Protein AF-A0A9C8WDX2-F1 (afdb_monomer_lite)

Structure (mmCIF, N/CA/C/O backbone):
data_AF-A0A9C8WDX2-F1
#
_entry.id   AF-A0A9C8WDX2-F1
#
loop_
_atom_site.group_PDB
_atom_site.id
_atom_site.type_symbol
_atom_site.label_atom_id
_atom_site.label_alt_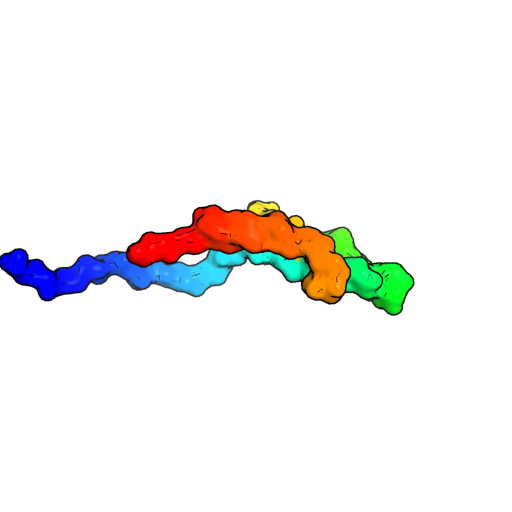id
_atom_site.label_comp_id
_atom_site.label_asym_id
_atom_site.label_entity_id
_atom_site.label_seq_id
_atom_site.pdbx_PDB_ins_code
_atom_site.Cartn_x
_atom_site.Cartn_y
_atom_site.Cartn_z
_atom_site.occupancy
_atom_site.B_iso_or_equiv
_atom_site.auth_seq_id
_atom_site.auth_comp_id
_atom_site.auth_asym_id
_atom_site.auth_atom_id
_atom_site.pdbx_PDB_model_num
ATOM 1 N N . MET A 1 1 ? -12.139 12.219 44.457 1.00 40.31 1 MET A N 1
ATOM 2 C CA . MET A 1 1 ? -11.078 11.614 45.297 1.00 40.31 1 MET A CA 1
ATOM 3 C C . MET A 1 1 ? -11.719 10.408 45.968 1.00 40.31 1 MET A C 1
ATOM 5 O O . MET A 1 1 ? -12.605 10.613 46.772 1.00 40.31 1 MET A O 1
ATOM 9 N N . CYS A 1 2 ? -11.503 9.161 45.560 1.00 27.81 2 CYS A N 1
ATOM 10 C CA . CYS A 1 2 ? -10.236 8.501 45.275 1.00 27.81 2 CYS A CA 1
ATOM 11 C C . CYS A 1 2 ? -10.116 8.027 43.819 1.00 27.81 2 CYS A C 1
ATOM 13 O O . CYS A 1 2 ? -11.031 7.435 43.254 1.00 27.81 2 CYS A O 1
ATOM 15 N N . THR A 1 3 ? -8.958 8.336 43.254 1.00 41.62 3 THR A N 1
ATOM 16 C CA . THR A 1 3 ? -8.433 7.932 41.957 1.00 41.62 3 THR A CA 1
ATOM 17 C C . THR A 1 3 ? -7.809 6.556 42.137 1.00 41.62 3 THR A C 1
ATOM 19 O O . THR A 1 3 ? -6.701 6.471 42.653 1.00 41.62 3 THR A O 1
ATOM 22 N N . VAL A 1 4 ? -8.493 5.477 41.763 1.00 46.44 4 VAL A N 1
ATOM 23 C CA . VAL A 1 4 ? -7.833 4.170 41.643 1.00 46.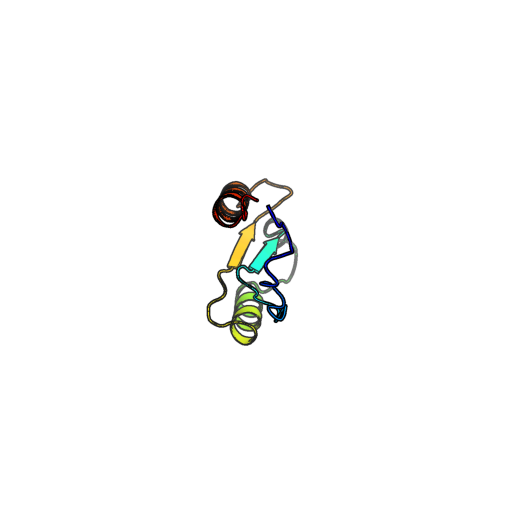44 4 VAL A CA 1
ATOM 24 C C . VAL A 1 4 ? -8.364 3.499 40.390 1.00 46.44 4 VAL A C 1
ATOM 26 O O . VAL A 1 4 ? -9.516 3.087 40.339 1.00 46.44 4 VAL A O 1
ATOM 29 N N . CYS A 1 5 ? -7.506 3.539 39.371 1.00 38.94 5 CYS A N 1
ATOM 30 C CA . CYS A 1 5 ? -7.547 2.873 38.078 1.00 38.94 5 CY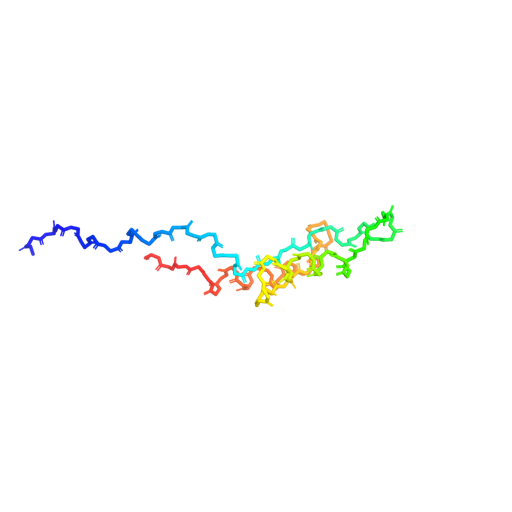S A CA 1
ATOM 31 C C . CYS A 1 5 ? -8.828 2.099 37.763 1.00 38.94 5 CYS A C 1
ATOM 33 O O . CYS A 1 5 ? -9.041 0.992 38.257 1.00 38.94 5 CYS A O 1
ATOM 35 N N . GLY A 1 6 ? -9.612 2.645 36.831 1.00 40.31 6 GLY A N 1
ATOM 36 C CA . GLY A 1 6 ? -10.489 1.838 36.000 1.00 40.31 6 GLY A CA 1
ATOM 37 C C . GLY A 1 6 ? -9.639 0.811 35.261 1.00 40.31 6 GLY A C 1
ATOM 38 O O . GLY A 1 6 ? -9.075 1.101 34.211 1.00 40.31 6 GLY A O 1
ATOM 39 N N . CYS A 1 7 ? -9.516 -0.374 35.852 1.00 40.31 7 CYS A N 1
ATOM 40 C CA . CYS A 1 7 ? -9.100 -1.590 35.180 1.00 40.31 7 CYS A CA 1
ATOM 41 C C . CYS A 1 7 ? -10.102 -1.860 34.051 1.00 40.31 7 CYS A C 1
ATOM 43 O O . CYS A 1 7 ? -11.130 -2.492 34.272 1.00 40.31 7 CYS A O 1
ATOM 45 N N . HIS A 1 8 ? -9.847 -1.303 32.873 1.00 43.84 8 HIS A N 1
ATOM 46 C CA . HIS A 1 8 ? -10.502 -1.629 31.609 1.00 43.84 8 HIS A CA 1
ATOM 47 C C . HIS A 1 8 ? -9.501 -1.314 30.503 1.00 43.84 8 HIS A C 1
ATOM 49 O O . HIS A 1 8 ? -9.557 -0.244 29.914 1.00 43.84 8 HIS A O 1
ATOM 55 N N . ASP A 1 9 ? -8.530 -2.203 30.299 1.00 46.56 9 ASP A N 1
ATOM 56 C CA . ASP A 1 9 ? -8.231 -2.706 28.951 1.00 46.56 9 ASP A CA 1
ATOM 57 C C . ASP A 1 9 ? -7.226 -3.870 29.029 1.00 46.56 9 ASP A C 1
ATOM 59 O O . ASP A 1 9 ? -6.143 -3.842 28.454 1.00 46.56 9 ASP A O 1
ATOM 63 N N . GLU A 1 10 ? -7.587 -4.948 29.732 1.00 48.03 10 GLU A N 1
ATOM 64 C CA . GLU A 1 10 ? -7.033 -6.278 29.419 1.00 48.03 10 GLU A CA 1
ATOM 65 C C . GLU A 1 10 ? -7.804 -6.896 28.238 1.00 48.03 10 GLU A C 1
ATOM 67 O O . GLU A 1 10 ? -8.131 -8.083 28.219 1.00 48.03 10 GLU A O 1
ATOM 72 N N . GLN A 1 11 ? -8.118 -6.095 27.214 1.00 49.19 11 GLN A N 1
ATOM 73 C CA . GLN A 1 11 ? -8.508 -6.649 25.929 1.00 49.19 11 GLN A CA 1
ATOM 74 C C . GLN A 1 11 ? -7.247 -7.187 25.276 1.00 49.19 11 GLN A C 1
ATOM 76 O O . GLN A 1 11 ? -6.502 -6.476 24.603 1.00 49.19 11 GLN A O 1
ATOM 81 N N . SER A 1 12 ? -6.990 -8.462 25.575 1.00 42.53 12 SER A N 1
ATOM 82 C CA . SER A 1 12 ? -6.556 -9.468 24.614 1.00 42.53 12 SER A CA 1
ATOM 83 C C . SER A 1 12 ? -6.250 -8.827 23.260 1.00 42.53 12 SER A C 1
ATOM 85 O O . SER A 1 12 ? -7.147 -8.628 22.440 1.00 42.53 12 SER A O 1
ATOM 87 N N . ARG A 1 13 ? -4.983 -8.441 23.054 1.00 47.16 13 ARG A N 1
ATOM 88 C CA . ARG A 1 13 ? -4.439 -8.048 21.749 1.00 47.16 13 ARG A CA 1
ATOM 89 C C . ARG A 1 13 ? -4.387 -9.303 20.879 1.00 47.16 13 ARG A C 1
ATOM 91 O O . ARG A 1 13 ? -3.326 -9.778 20.484 1.00 47.16 13 ARG A O 1
ATOM 98 N N . LEU A 1 14 ? -5.559 -9.867 20.612 1.00 48.81 14 LEU A N 1
ATOM 99 C CA . LEU A 1 14 ? -5.790 -10.598 19.390 1.00 48.81 14 LEU A CA 1
ATOM 100 C C . LEU A 1 14 ? -5.447 -9.610 18.285 1.00 48.81 14 LEU A C 1
ATOM 102 O O . LEU A 1 14 ? -5.761 -8.424 18.365 1.00 48.81 14 LEU A O 1
ATOM 106 N N . ILE A 1 15 ? -4.665 -10.084 17.336 1.00 51.81 15 ILE A N 1
ATOM 107 C CA . ILE A 1 15 ? -4.101 -9.301 16.253 1.00 51.81 15 ILE A CA 1
ATOM 108 C C . ILE A 1 15 ? -5.282 -8.805 15.395 1.00 51.81 15 ILE A C 1
ATOM 110 O O . ILE A 1 15 ? -5.666 -9.461 14.434 1.00 51.81 15 ILE A O 1
ATOM 114 N N . SER A 1 16 ? -5.915 -7.691 15.774 1.00 58.72 16 SER A N 1
ATOM 115 C CA . SER A 1 16 ? -6.962 -7.042 14.986 1.00 58.72 16 SER A CA 1
ATOM 116 C C . SER A 1 16 ? -6.272 -6.332 13.834 1.00 58.72 16 SER A C 1
ATOM 118 O O . SER A 1 16 ? -5.805 -5.202 13.968 1.00 58.72 16 SER A O 1
ATOM 120 N N . ILE A 1 17 ? -6.112 -7.034 12.714 1.00 65.44 17 ILE A N 1
ATOM 121 C CA . ILE A 1 17 ? -5.567 -6.433 11.499 1.00 65.44 17 ILE A CA 1
ATOM 122 C C . ILE A 1 17 ? -6.698 -5.644 10.842 1.00 65.44 17 ILE A C 1
ATOM 124 O O . ILE A 1 17 ? -7.486 -6.195 10.081 1.00 65.44 17 ILE A O 1
ATOM 128 N N . GLU A 1 18 ? -6.802 -4.363 11.188 1.00 72.31 18 GLU A N 1
ATOM 129 C CA . GLU A 1 18 ? -7.855 -3.465 10.692 1.00 72.31 18 GLU A CA 1
ATOM 130 C C . GLU A 1 18 ? -7.543 -2.912 9.290 1.00 72.31 18 GLU A C 1
ATOM 132 O O . GLU A 1 18 ? -8.455 -2.567 8.541 1.00 72.31 18 GLU A O 1
ATOM 137 N N . GLN A 1 19 ? -6.261 -2.845 8.910 1.00 77.44 19 GLN A N 1
ATOM 138 C CA . GLN A 1 19 ? -5.829 -2.374 7.593 1.00 77.44 19 GLN A CA 1
ATOM 139 C C . GLN A 1 19 ? -4.513 -3.031 7.153 1.00 77.44 19 GLN A C 1
ATOM 141 O O . GLN A 1 19 ? -3.556 -3.097 7.924 1.00 77.44 19 GLN A O 1
ATOM 146 N N . ASP A 1 20 ? -4.471 -3.480 5.898 1.00 83.94 20 ASP A N 1
ATOM 147 C CA . ASP A 1 20 ? -3.271 -3.966 5.211 1.00 83.94 20 ASP A CA 1
ATOM 148 C C . ASP A 1 20 ? -2.669 -2.856 4.342 1.00 83.94 20 ASP A C 1
ATOM 150 O O . ASP A 1 20 ? -3.392 -2.045 3.756 1.00 83.94 20 ASP A O 1
ATOM 154 N N . ILE A 1 21 ? -1.343 -2.812 4.246 1.00 84.94 21 ILE A N 1
ATOM 155 C CA . ILE A 1 21 ? -0.620 -1.798 3.478 1.00 84.94 21 ILE A CA 1
ATOM 156 C C . ILE A 1 21 ? 0.365 -2.490 2.547 1.00 84.94 21 ILE A C 1
ATOM 158 O O . ILE A 1 21 ? 1.404 -2.994 2.976 1.00 84.94 21 ILE A O 1
ATOM 162 N N . LEU A 1 22 ? 0.091 -2.404 1.249 1.00 85.56 22 LEU A N 1
ATOM 163 C CA . LEU A 1 22 ? 1.028 -2.809 0.214 1.00 85.56 22 LEU A CA 1
ATOM 164 C C . LEU A 1 22 ? 1.868 -1.600 -0.210 1.00 85.56 22 LEU A C 1
ATOM 166 O O . LEU A 1 22 ? 1.413 -0.735 -0.959 1.00 85.56 22 LEU A O 1
ATOM 170 N N . ASN A 1 23 ? 3.100 -1.531 0.296 1.00 83.81 23 ASN A N 1
ATOM 171 C CA . ASN A 1 23 ? 4.055 -0.472 -0.031 1.00 83.81 23 ASN A CA 1
ATOM 172 C C . ASN A 1 23 ? 4.962 -0.868 -1.212 1.00 83.81 23 ASN A C 1
ATOM 174 O O . ASN A 1 23 ? 5.217 -2.047 -1.444 1.00 83.81 23 ASN A O 1
ATOM 178 N N . LYS A 1 24 ? 5.536 0.136 -1.883 1.00 82.00 24 LYS A N 1
ATOM 179 C CA . LYS A 1 24 ? 6.451 0.020 -3.032 1.00 82.00 24 LYS A CA 1
ATOM 180 C C . LYS A 1 24 ? 5.804 -0.525 -4.304 1.00 82.00 24 LYS A C 1
ATOM 182 O O . LYS A 1 24 ? 6.432 -1.251 -5.074 1.00 82.00 24 LYS A O 1
ATOM 187 N N . ILE A 1 25 ? 4.564 -0.119 -4.568 1.00 82.62 25 ILE A N 1
ATOM 188 C CA . ILE A 1 25 ? 3.877 -0.447 -5.828 1.00 82.62 25 ILE A CA 1
ATOM 189 C C . ILE A 1 25 ? 4.611 0.071 -7.078 1.00 82.62 25 ILE A C 1
ATOM 191 O O . ILE A 1 25 ? 4.380 -0.393 -8.188 1.00 82.62 25 ILE A O 1
ATOM 195 N N . ASP A 1 26 ? 5.538 1.013 -6.912 1.00 79.19 26 ASP A N 1
ATOM 196 C CA . ASP A 1 26 ? 6.418 1.499 -7.973 1.00 79.19 26 ASP A CA 1
ATOM 197 C C . ASP A 1 26 ? 7.371 0.433 -8.530 1.00 79.19 26 ASP A C 1
ATOM 199 O O . ASP A 1 26 ? 7.858 0.596 -9.650 1.00 79.19 26 ASP A O 1
ATOM 203 N N . LEU A 1 27 ? 7.608 -0.651 -7.786 1.00 80.69 27 LEU A N 1
ATOM 204 C CA . LEU A 1 27 ? 8.444 -1.762 -8.224 1.00 80.69 27 LEU A CA 1
ATOM 205 C C . LEU A 1 27 ? 7.680 -2.828 -9.006 1.00 80.69 27 LEU A C 1
ATOM 207 O O . LEU A 1 27 ? 8.333 -3.635 -9.652 1.00 80.69 27 LEU A O 1
ATOM 211 N N . LEU A 1 28 ? 6.343 -2.818 -9.021 1.00 79.44 28 LEU A N 1
ATOM 212 C CA . LEU A 1 28 ? 5.535 -3.795 -9.765 1.00 79.44 28 LEU A CA 1
ATOM 213 C C . LEU A 1 28 ? 5.942 -3.985 -11.242 1.00 79.44 28 LEU A C 1
ATOM 215 O O . LEU A 1 28 ? 5.945 -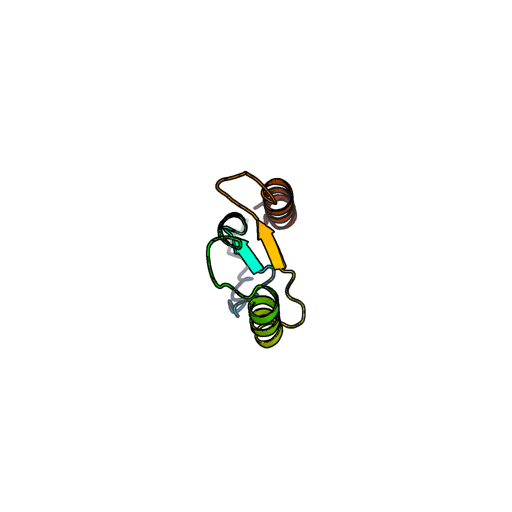5.125 -11.689 1.00 79.44 28 LEU A O 1
ATOM 219 N N . PRO A 1 29 ? 6.339 -2.950 -12.015 1.00 79.75 29 PRO A N 1
ATOM 220 C CA . PRO A 1 29 ? 6.831 -3.169 -13.380 1.00 79.75 29 PRO A CA 1
ATOM 221 C C . PRO A 1 29 ? 8.261 -3.740 -13.457 1.00 79.75 29 PRO A C 1
ATOM 223 O O . PRO A 1 29 ? 8.710 -4.101 -14.541 1.00 79.75 29 PRO A O 1
ATOM 226 N N . TYR A 1 30 ? 8.988 -3.799 -12.339 1.00 83.94 30 TYR A N 1
ATOM 227 C CA . TYR A 1 30 ? 10.383 -4.246 -12.252 1.00 83.94 30 TYR A CA 1
ATOM 228 C C . TYR A 1 30 ? 10.566 -5.545 -11.454 1.00 83.94 30 TYR A C 1
ATOM 230 O O . TYR A 1 30 ? 11.663 -6.105 -11.460 1.00 83.94 30 TYR A O 1
ATOM 238 N N . VAL A 1 31 ? 9.533 -6.018 -10.754 1.00 83.56 31 VAL A N 1
ATOM 239 C CA . VAL A 1 31 ? 9.562 -7.248 -9.958 1.00 83.56 31 VAL A CA 1
ATOM 240 C C . VAL A 1 31 ? 8.411 -8.162 -10.347 1.00 83.56 31 VAL A C 1
ATOM 242 O O . VAL A 1 31 ? 7.318 -7.699 -10.654 1.00 83.56 31 VAL A O 1
ATOM 245 N N . ASP A 1 32 ? 8.648 -9.469 -10.296 1.00 83.81 32 ASP A N 1
ATOM 246 C CA . ASP A 1 32 ? 7.606 -10.473 -10.506 1.00 83.81 32 ASP A CA 1
ATOM 247 C C . ASP A 1 32 ? 6.771 -10.618 -9.223 1.00 83.81 32 ASP A C 1
ATOM 249 O O . ASP A 1 32 ? 6.969 -11.529 -8.415 1.00 83.81 32 ASP A O 1
ATOM 253 N N . PHE A 1 33 ? 5.927 -9.618 -8.958 1.00 84.12 33 PHE A N 1
ATOM 254 C CA . PHE A 1 33 ? 5.062 -9.575 -7.786 1.00 84.12 33 PHE A CA 1
ATOM 255 C C . PHE A 1 33 ? 3.593 -9.555 -8.198 1.00 84.12 33 PHE A C 1
ATOM 257 O O . PHE A 1 33 ? 3.109 -8.603 -8.811 1.00 84.12 33 PHE A O 1
ATOM 264 N N . ASP A 1 34 ? 2.876 -10.600 -7.796 1.00 85.50 34 ASP A N 1
ATOM 265 C CA . ASP A 1 34 ? 1.447 -10.746 -8.033 1.00 85.50 34 ASP A CA 1
ATOM 266 C C . ASP A 1 34 ? 0.642 -10.103 -6.892 1.00 85.50 34 ASP A C 1
ATOM 268 O O . ASP A 1 34 ? 0.524 -10.633 -5.779 1.00 85.50 34 ASP A O 1
ATOM 272 N N . VAL A 1 35 ? 0.090 -8.929 -7.189 1.00 85.75 35 VAL A N 1
ATOM 273 C CA . VAL A 1 35 ? -0.736 -8.146 -6.265 1.00 85.75 35 VAL A CA 1
ATOM 274 C C . VAL A 1 35 ? -2.058 -8.850 -5.950 1.00 85.75 35 VAL A C 1
ATOM 276 O O . VAL A 1 35 ? -2.512 -8.805 -4.806 1.00 85.75 35 VAL A O 1
ATOM 279 N N . GLU A 1 36 ? -2.665 -9.534 -6.921 1.00 86.38 36 GLU A N 1
ATOM 280 C CA . GLU A 1 36 ? -3.937 -10.235 -6.715 1.00 86.38 36 GLU A CA 1
ATOM 281 C C . GLU A 1 36 ? -3.750 -11.396 -5.744 1.00 86.38 36 GLU A C 1
ATOM 283 O O . GLU A 1 36 ? -4.490 -11.522 -4.766 1.00 86.38 36 GLU A O 1
ATOM 288 N N . ARG A 1 37 ? -2.685 -12.177 -5.937 1.00 87.25 37 ARG A N 1
ATOM 289 C CA . ARG A 1 37 ? -2.328 -13.271 -5.033 1.00 87.25 37 ARG A CA 1
ATOM 290 C C . ARG A 1 37 ? -1.996 -12.771 -3.627 1.00 87.25 37 ARG A C 1
ATOM 292 O O . ARG A 1 37 ? -2.333 -13.430 -2.642 1.00 87.25 37 ARG A O 1
ATOM 299 N N . CYS A 1 38 ? -1.371 -11.599 -3.508 1.00 86.75 38 CYS A N 1
ATOM 300 C CA . CYS A 1 38 ? -1.152 -10.950 -2.216 1.00 86.75 38 CYS A CA 1
ATOM 301 C C . CYS A 1 38 ? -2.483 -10.625 -1.515 1.00 86.75 38 CYS A C 1
ATOM 303 O O . CYS A 1 38 ? -2.653 -10.969 -0.343 1.00 86.75 38 CYS A O 1
ATOM 305 N N . PHE A 1 39 ? -3.460 -10.064 -2.234 1.00 85.44 39 PHE A N 1
ATOM 306 C CA . PHE A 1 39 ? -4.788 -9.784 -1.679 1.00 85.44 39 PHE A CA 1
ATOM 307 C C . PHE A 1 39 ? -5.564 -11.047 -1.317 1.00 85.44 39 PHE A C 1
ATOM 309 O O . PHE A 1 39 ? -6.266 -11.066 -0.306 1.00 85.44 39 PHE A O 1
ATOM 316 N N . GLU A 1 40 ? -5.429 -12.123 -2.088 1.00 88.06 40 GLU A N 1
ATOM 317 C CA . GLU A 1 40 ? -6.003 -13.415 -1.715 1.00 88.06 40 GLU A CA 1
ATOM 318 C C . GLU A 1 40 ? -5.431 -13.928 -0.393 1.00 88.06 40 GLU A C 1
ATOM 320 O O . GLU A 1 40 ? -6.183 -14.413 0.454 1.00 88.06 40 GLU A O 1
ATOM 325 N N . TYR A 1 41 ? -4.117 -13.810 -0.185 1.00 86.12 41 TYR A N 1
ATOM 326 C CA . TYR A 1 41 ? -3.502 -14.189 1.085 1.00 86.12 41 TYR A CA 1
ATOM 327 C C . TYR A 1 41 ? -3.965 -13.299 2.237 1.00 86.12 41 TYR A C 1
ATOM 329 O O . TYR A 1 41 ? -4.302 -13.829 3.296 1.00 86.12 41 TYR A O 1
ATOM 337 N N . ALA A 1 42 ? -4.062 -11.985 2.027 1.00 85.94 42 ALA A N 1
ATOM 338 C CA . ALA A 1 42 ? -4.579 -11.059 3.031 1.00 85.94 42 ALA A CA 1
ATOM 339 C C . ALA A 1 42 ? -6.021 -11.416 3.438 1.00 85.94 42 ALA A C 1
ATOM 341 O O . ALA A 1 42 ? -6.312 -11.556 4.626 1.00 85.94 42 ALA A O 1
ATOM 342 N N . ARG A 1 43 ? -6.897 -11.695 2.462 1.00 85.38 43 ARG A N 1
ATOM 343 C CA . ARG A 1 43 ? -8.291 -12.114 2.699 1.00 85.38 43 ARG A CA 1
ATOM 344 C C . ARG A 1 43 ? -8.419 -13.452 3.425 1.00 85.38 43 ARG A C 1
ATOM 346 O O . ARG A 1 43 ? -9.387 -13.655 4.150 1.00 85.38 43 ARG A O 1
ATOM 353 N N . ARG A 1 44 ? -7.465 -14.375 3.251 1.00 87.56 44 ARG A N 1
ATOM 354 C CA . ARG A 1 44 ? -7.438 -15.640 4.015 1.00 87.56 44 ARG A CA 1
ATOM 355 C C . ARG A 1 44 ? -7.143 -15.413 5.495 1.00 87.56 44 ARG A C 1
ATOM 357 O O . ARG A 1 44 ? -7.595 -16.205 6.315 1.00 87.56 44 ARG A O 1
ATOM 364 N N . VAL A 1 45 ? -6.375 -14.375 5.825 1.00 85.12 45 VAL A N 1
ATOM 365 C CA . VAL A 1 45 ? -6.065 -14.007 7.213 1.00 85.12 45 VAL A CA 1
ATOM 366 C C . VAL A 1 45 ? -7.218 -13.213 7.821 1.00 85.12 45 VAL A C 1
ATOM 368 O O . VAL A 1 45 ? -7.656 -13.524 8.925 1.00 85.12 45 VAL A O 1
ATOM 371 N N . ASN A 1 46 ? -7.725 -12.216 7.096 1.00 82.81 46 ASN A N 1
ATOM 372 C CA . ASN A 1 46 ? -8.882 -11.433 7.499 1.00 82.81 46 ASN A CA 1
ATOM 373 C C . ASN A 1 46 ? -9.742 -11.093 6.262 1.00 82.81 46 ASN A C 1
ATOM 375 O O . ASN A 1 46 ? -9.325 -10.271 5.446 1.00 82.81 46 ASN A O 1
ATOM 379 N N . PRO A 1 47 ? -10.937 -11.693 6.109 1.00 83.69 47 PRO A N 1
ATOM 380 C CA . PRO A 1 47 ? -11.816 -11.446 4.964 1.00 83.69 47 PRO A CA 1
ATOM 381 C C . PRO A 1 47 ? -12.265 -9.987 4.823 1.00 83.69 47 PRO A C 1
ATOM 383 O O . PRO A 1 47 ? -12.472 -9.527 3.701 1.00 83.69 47 PRO A O 1
ATOM 386 N N . ASP A 1 48 ? -12.373 -9.266 5.942 1.00 81.62 48 ASP A N 1
ATOM 387 C CA . ASP A 1 48 ? -12.861 -7.883 6.002 1.00 81.62 48 ASP A CA 1
ATOM 388 C C . ASP A 1 48 ? -11.726 -6.849 5.924 1.00 81.62 48 ASP A C 1
ATOM 390 O O . ASP A 1 48 ? -11.941 -5.649 6.113 1.00 81.62 48 ASP A O 1
ATOM 394 N N . ILE A 1 49 ? -10.496 -7.297 5.656 1.00 82.69 49 ILE A N 1
ATOM 395 C CA . ILE A 1 49 ? -9.335 -6.417 5.609 1.00 82.69 49 ILE A CA 1
ATOM 396 C C . ILE A 1 49 ? -9.422 -5.446 4.433 1.00 82.69 49 ILE A C 1
ATOM 398 O O . ILE A 1 49 ? -9.634 -5.827 3.279 1.00 82.69 49 ILE A O 1
ATOM 402 N N . GLN A 1 50 ? -9.219 -4.164 4.720 1.00 82.50 50 GLN A N 1
ATOM 403 C CA . GLN A 1 50 ? -9.030 -3.163 3.680 1.00 82.50 50 GLN A CA 1
ATOM 404 C C . GLN A 1 50 ? -7.549 -3.072 3.342 1.00 82.50 50 GLN A C 1
ATOM 406 O O . GLN A 1 50 ? -6.741 -2.762 4.217 1.00 82.50 50 GLN A O 1
ATOM 411 N N . THR A 1 51 ? -7.197 -3.301 2.078 1.00 83.00 51 THR A N 1
ATOM 412 C CA . THR A 1 51 ? -5.815 -3.159 1.614 1.00 83.00 51 THR A CA 1
ATOM 413 C C . THR A 1 51 ? -5.603 -1.818 0.928 1.00 83.00 51 THR A C 1
ATOM 415 O O . THR A 1 51 ? -6.310 -1.463 -0.017 1.00 83.00 51 THR A O 1
ATOM 418 N N . LEU A 1 52 ? -4.595 -1.079 1.383 1.00 87.12 52 LEU A N 1
ATOM 419 C CA . LEU A 1 52 ? -4.166 0.178 0.792 1.00 87.12 52 LEU A CA 1
ATOM 420 C C . LEU A 1 52 ? -2.858 -0.022 0.027 1.00 87.12 52 LEU A C 1
ATOM 422 O O . LEU A 1 52 ? -1.839 -0.407 0.593 1.00 87.12 52 LEU A O 1
ATOM 426 N N . GLN A 1 53 ? -2.883 0.291 -1.263 1.00 87.94 53 GLN A N 1
ATOM 427 C CA . GLN A 1 53 ? -1.689 0.345 -2.098 1.00 87.94 53 GLN A CA 1
ATOM 428 C C . GLN A 1 53 ? -1.054 1.732 -2.013 1.00 87.94 53 GLN A C 1
ATOM 430 O O . GLN A 1 53 ? -1.738 2.738 -2.218 1.00 87.94 53 GLN A O 1
ATOM 435 N N . LEU A 1 54 ? 0.245 1.800 -1.717 1.00 89.06 54 LEU A N 1
ATOM 436 C CA . LEU A 1 54 ? 0.973 3.064 -1.654 1.00 89.06 54 LEU A CA 1
ATOM 437 C C . LEU A 1 54 ? 2.431 2.931 -2.114 1.00 89.06 54 LEU A C 1
ATOM 439 O O . LEU A 1 54 ? 3.027 1.853 -2.1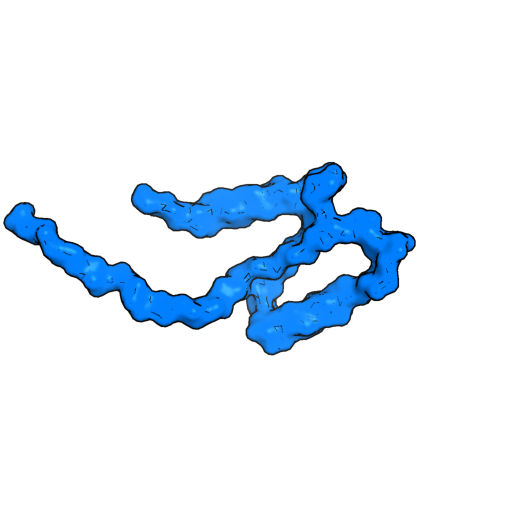03 1.00 89.06 54 LEU A O 1
ATOM 443 N N . SER A 1 55 ? 3.029 4.050 -2.512 1.00 87.31 55 SER A N 1
ATOM 444 C CA . SER A 1 55 ? 4.467 4.172 -2.742 1.00 87.31 55 SER A CA 1
ATOM 445 C C . SER A 1 55 ? 5.013 5.251 -1.822 1.00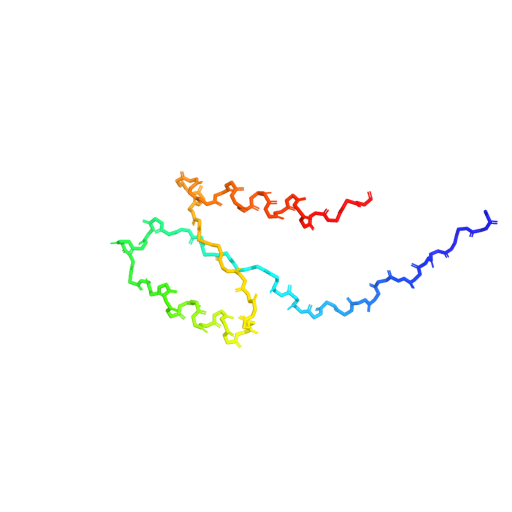 87.31 55 SER A C 1
ATOM 447 O O . SER A 1 55 ? 4.789 6.438 -2.041 1.00 87.31 55 SER A O 1
ATOM 449 N N . ALA A 1 56 ? 5.778 4.856 -0.806 1.00 83.75 56 ALA A N 1
ATOM 450 C CA . ALA A 1 56 ? 6.455 5.819 0.062 1.00 83.75 56 ALA A CA 1
ATOM 451 C C . ALA A 1 56 ? 7.515 6.653 -0.690 1.00 83.75 56 ALA A C 1
ATOM 453 O O . ALA A 1 56 ? 7.832 7.761 -0.269 1.00 83.75 56 ALA A O 1
ATOM 454 N N . THR A 1 57 ? 8.054 6.135 -1.801 1.00 81.75 57 THR A N 1
ATOM 455 C CA . THR A 1 57 ? 9.079 6.815 -2.608 1.00 81.75 57 THR A CA 1
ATOM 456 C C . THR A 1 57 ? 8.476 7.840 -3.564 1.00 81.75 57 THR A C 1
ATOM 458 O O . THR A 1 57 ? 9.033 8.925 -3.711 1.00 81.75 57 THR A O 1
ATOM 461 N N . LYS A 1 58 ? 7.339 7.526 -4.199 1.00 82.38 58 LYS A N 1
ATOM 462 C CA . LYS A 1 58 ? 6.633 8.465 -5.089 1.00 82.38 58 LYS A CA 1
ATOM 463 C C . LYS A 1 58 ? 5.606 9.339 -4.364 1.00 82.38 58 LYS A C 1
ATOM 465 O O . LYS A 1 58 ? 5.215 10.376 -4.884 1.00 82.38 58 LYS A O 1
ATOM 470 N N . GLY A 1 59 ? 5.192 8.939 -3.163 1.00 83.00 59 GLY A N 1
ATOM 471 C CA . GLY A 1 59 ? 4.138 9.591 -2.385 1.00 83.00 59 GLY A CA 1
ATOM 472 C C . GLY A 1 59 ? 2.719 9.117 -2.724 1.00 83.00 59 GLY A C 1
ATOM 473 O O . GLY A 1 59 ? 1.764 9.579 -2.098 1.00 83.00 59 GLY A O 1
ATOM 474 N N . ASP A 1 60 ? 2.559 8.188 -3.671 1.00 86.00 60 ASP A N 1
ATOM 475 C CA . ASP A 1 60 ? 1.256 7.637 -4.058 1.00 86.00 60 ASP A CA 1
ATOM 476 C C . ASP A 1 60 ? 0.587 6.954 -2.861 1.00 86.00 60 ASP A C 1
ATOM 478 O O . ASP A 1 60 ? 1.240 6.229 -2.118 1.00 86.00 60 ASP A O 1
ATOM 482 N N . GLY A 1 61 ? -0.708 7.189 -2.638 1.00 84.06 61 GLY A N 1
ATOM 483 C CA . GLY A 1 61 ? -1.473 6.555 -1.550 1.00 84.06 61 GLY A CA 1
ATOM 484 C C . GLY A 1 61 ? -1.163 7.057 -0.128 1.00 84.06 61 GLY A C 1
ATOM 485 O O . GLY A 1 61 ? -1.916 6.754 0.799 1.00 84.06 61 GLY A O 1
ATOM 486 N N . MET A 1 62 ? -0.134 7.895 0.060 1.00 88.00 62 MET A N 1
ATOM 487 C CA . MET A 1 62 ? 0.262 8.416 1.379 1.00 88.00 62 MET A CA 1
ATOM 488 C C . MET A 1 62 ? -0.820 9.282 2.033 1.00 88.00 62 MET A C 1
ATOM 490 O O . MET A 1 62 ? -1.030 9.199 3.240 1.00 88.00 62 MET A O 1
ATOM 494 N N . ASN A 1 63 ? -1.548 10.087 1.253 1.00 87.94 63 ASN A N 1
ATOM 495 C CA . ASN A 1 63 ? -2.640 10.911 1.783 1.00 87.94 63 ASN A CA 1
ATOM 496 C C . ASN A 1 63 ? -3.780 10.056 2.353 1.00 87.94 63 ASN A C 1
ATOM 498 O O . ASN A 1 63 ? -4.285 10.348 3.436 1.00 87.94 63 ASN A O 1
ATOM 502 N N . SER A 1 64 ? -4.157 8.984 1.653 1.00 86.69 64 SER A N 1
ATOM 503 C CA . SER A 1 64 ? -5.179 8.037 2.113 1.00 86.69 64 SER A CA 1
ATOM 504 C C . SER A 1 64 ? -4.742 7.342 3.401 1.00 86.69 64 SER A C 1
ATOM 506 O O . SER A 1 64 ? -5.525 7.259 4.345 1.00 86.69 64 SER A O 1
ATOM 508 N N . TRP A 1 65 ? -3.470 6.940 3.479 1.00 86.88 65 TRP A N 1
ATOM 509 C CA . TRP A 1 65 ? -2.896 6.332 4.679 1.00 86.88 65 TRP A CA 1
ATOM 510 C C . TRP A 1 65 ? -2.897 7.287 5.879 1.00 86.88 65 TRP A C 1
ATOM 512 O O . TRP A 1 65 ? -3.375 6.947 6.960 1.00 86.88 65 TRP A O 1
ATOM 522 N N . LEU A 1 66 ? -2.424 8.522 5.687 1.00 87.50 66 LEU A N 1
ATOM 523 C CA . LEU A 1 66 ? -2.407 9.535 6.743 1.00 87.50 66 LEU A CA 1
ATOM 524 C C . LEU A 1 66 ? -3.819 9.887 7.222 1.00 87.50 66 LEU A C 1
ATOM 526 O O . LEU A 1 66 ? -4.023 10.115 8.416 1.00 87.50 66 LEU A O 1
ATOM 530 N N . ASN A 1 67 ? -4.799 9.922 6.317 1.00 87.88 67 ASN A N 1
ATOM 531 C CA . ASN A 1 67 ? -6.197 10.137 6.677 1.00 87.88 67 ASN A CA 1
ATOM 532 C C . ASN A 1 67 ? -6.753 8.978 7.506 1.00 87.88 67 ASN A C 1
ATOM 534 O O . ASN A 1 67 ? -7.402 9.235 8.520 1.00 87.88 67 ASN A O 1
ATOM 538 N N . TRP A 1 68 ? -6.449 7.732 7.139 1.00 87.06 68 TRP A N 1
ATOM 539 C CA . TRP A 1 68 ? -6.846 6.571 7.931 1.00 87.06 68 TRP A CA 1
ATOM 540 C C . TRP A 1 68 ? -6.248 6.620 9.341 1.00 87.06 68 TRP A C 1
ATOM 542 O O . TRP A 1 68 ? -6.993 6.515 10.316 1.00 87.06 68 TRP A O 1
ATOM 552 N N . ILE A 1 69 ? -4.943 6.906 9.470 1.00 86.62 69 ILE A N 1
ATOM 553 C CA . ILE A 1 69 ? -4.287 7.061 10.780 1.00 86.62 69 ILE A CA 1
ATOM 554 C C . ILE A 1 69 ? -4.982 8.139 11.604 1.00 86.62 69 ILE A C 1
ATOM 556 O O . ILE A 1 69 ? -5.239 7.931 12.783 1.00 86.62 69 ILE A O 1
ATOM 560 N N . ARG A 1 70 ? -5.286 9.300 11.012 1.00 86.62 70 ARG A N 1
ATOM 561 C CA . ARG A 1 70 ? -5.956 10.401 11.722 1.00 86.62 70 ARG A CA 1
ATOM 562 C C . ARG A 1 70 ? -7.338 10.004 12.239 1.00 86.62 70 ARG A C 1
ATOM 564 O O . ARG A 1 70 ? -7.685 10.423 13.337 1.00 86.62 70 ARG A O 1
ATOM 571 N N . GLN A 1 71 ? -8.093 9.211 11.480 1.00 85.06 71 GLN A N 1
ATOM 572 C CA . GLN A 1 71 ? -9.418 8.723 11.878 1.00 85.06 71 GLN A CA 1
ATOM 573 C C . GLN A 1 71 ? -9.346 7.670 12.992 1.00 85.06 71 GLN A C 1
ATOM 575 O O . GLN A 1 71 ? -10.202 7.659 13.870 1.00 85.06 71 GLN A O 1
ATOM 580 N N . HIS A 1 72 ? -8.310 6.827 12.987 1.00 78.31 72 HIS A N 1
ATOM 581 C CA . HIS A 1 72 ? -8.151 5.716 13.935 1.00 78.31 72 HIS A CA 1
ATOM 582 C C . HIS A 1 72 ? -7.221 6.054 15.107 1.00 78.31 72 HIS A C 1
ATOM 584 O O . HIS A 1 72 ? -6.963 5.228 15.985 1.00 78.31 72 HIS A O 1
ATOM 590 N N . ARG A 1 73 ? -6.717 7.292 15.164 1.00 77.88 73 ARG A N 1
ATOM 591 C CA . ARG A 1 73 ? -5.919 7.774 16.286 1.00 77.88 73 ARG A CA 1
ATOM 592 C C . ARG A 1 73 ? -6.833 7.907 17.500 1.00 77.88 73 ARG A C 1
ATOM 594 O O . ARG A 1 73 ? -7.564 8.889 17.623 1.00 77.88 73 ARG A O 1
ATOM 601 N N . LYS A 1 74 ? -6.758 6.946 18.425 1.00 62.72 74 LYS A N 1
ATOM 602 C CA . LYS A 1 74 ? -7.303 7.115 19.777 1.00 62.72 74 LYS A CA 1
ATOM 603 C C . LYS A 1 74 ? -6.645 8.364 20.369 1.00 62.72 74 LYS A C 1
ATOM 605 O O . LYS A 1 74 ? -5.448 8.370 20.647 1.00 62.72 74 LYS A O 1
ATOM 610 N N . THR A 1 75 ? -7.396 9.457 20.442 1.00 51.62 75 THR A N 1
ATOM 611 C CA . THR A 1 75 ? -6.936 10.669 21.120 1.00 51.62 75 THR A CA 1
ATOM 612 C C . THR A 1 75 ? -7.139 10.396 22.604 1.00 51.62 75 THR A C 1
ATOM 614 O O . THR A 1 75 ? -8.268 10.128 23.011 1.00 51.62 75 THR A O 1
ATOM 617 N N . ALA A 1 76 ? -6.029 10.313 23.339 1.00 47.78 76 ALA A N 1
ATOM 618 C CA . ALA A 1 76 ? -6.004 10.080 24.780 1.00 47.78 76 ALA A CA 1
ATOM 619 C C . ALA A 1 76 ? -6.559 11.280 25.558 1.00 47.78 76 ALA A C 1
ATOM 621 O O . ALA A 1 76 ? -6.394 12.419 25.059 1.00 47.78 76 ALA A O 1
#

Sequence (76 aa):
MCTVCGCHDEQSRLISIEQDILNKIDLLPYVDFDVERCFEYARRVNPDIQTLQLSATKGDGMNSWLNWIRQHRKTA

pLDDT: mean 74.44, std 17.18, range [27.81, 89.06]

Secondary structure (DSSP, 8-state):
------------------EEEEE-GGGTTTS---HHHHHHHHHHH-TTPEEEEE-TTT-TTHHHHHHHHHHH----

Foldseek 3Di:
DDDDDPPPDPPDPPPPQQEAEAEDPVCVVVDPDDPVVVVVVVCVVPVNYHYFYAYPVVGRRVVVVVVVCVVPPPDD

Radius of gyration: 17.66 Å; chains: 1; bounding box: 23×27×59 Å